Protein AF-A0A2W2CYQ6-F1 (afdb_monomer_lite)

Radius of gyration: 10.65 Å; chains: 1; bounding box: 24×28×20 Å

Structure (mmCIF, N/CA/C/O backbone):
data_AF-A0A2W2CYQ6-F1
#
_entry.id   AF-A0A2W2CYQ6-F1
#
loop_
_atom_site.group_PDB
_atom_site.id
_atom_site.type_symbol
_atom_site.label_atom_id
_atom_site.label_alt_id
_atom_site.label_comp_id
_atom_site.label_asym_id
_atom_site.label_entity_id
_atom_site.label_seq_id
_atom_site.pdbx_PDB_ins_code
_atom_site.Cartn_x
_atom_site.Cartn_y
_atom_site.Cartn_z
_atom_site.occupancy
_atom_site.B_iso_or_equiv
_atom_site.auth_seq_id
_atom_site.auth_comp_id
_atom_site.auth_asym_id
_atom_site.auth_atom_id
_atom_site.pdbx_PDB_model_num
ATOM 1 N N . MET A 1 1 ? -6.722 -8.079 -12.308 1.00 58.22 1 MET A N 1
ATOM 2 C CA . MET A 1 1 ? -6.571 -7.055 -11.254 1.00 58.22 1 MET A CA 1
ATOM 3 C C . MET A 1 1 ? -6.063 -7.795 -10.028 1.00 58.22 1 MET A C 1
ATOM 5 O O . MET A 1 1 ? -6.681 -8.790 -9.680 1.00 58.22 1 MET A O 1
ATOM 9 N N . GLY A 1 2 ? -4.874 -7.457 -9.520 1.00 80.81 2 GLY A N 1
ATOM 10 C CA . GLY A 1 2 ? -4.248 -8.213 -8.422 1.00 80.81 2 GLY A CA 1
ATOM 11 C C . GLY A 1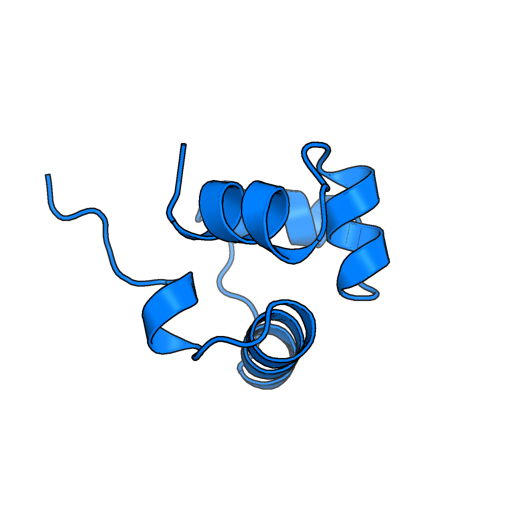 2 ? -4.877 -7.888 -7.065 1.00 80.81 2 GLY A C 1
ATOM 12 O O . GLY A 1 2 ? -5.544 -6.861 -6.949 1.00 80.81 2 GLY A O 1
ATOM 13 N N . VAL A 1 3 ? -4.628 -8.721 -6.048 1.00 87.62 3 VAL A N 1
ATOM 14 C CA . VAL A 1 3 ? -5.148 -8.537 -4.675 1.00 87.62 3 VAL A CA 1
ATOM 15 C C . VAL A 1 3 ? -4.836 -7.134 -4.139 1.00 87.62 3 VAL A C 1
ATOM 17 O O . VAL A 1 3 ? -5.731 -6.431 -3.674 1.00 87.62 3 VAL A O 1
ATOM 20 N N . TYR A 1 4 ? -3.600 -6.663 -4.337 1.00 90.94 4 TYR A N 1
ATOM 21 C CA . TYR A 1 4 ? -3.201 -5.290 -4.015 1.00 90.94 4 TYR A CA 1
ATOM 22 C C . TYR A 1 4 ? -4.106 -4.215 -4.644 1.00 90.94 4 TYR A C 1
ATOM 24 O O . TYR A 1 4 ? -4.487 -3.265 -3.969 1.00 90.94 4 TYR A O 1
ATOM 32 N N . ASP A 1 5 ? -4.447 -4.335 -5.933 1.00 91.25 5 ASP A N 1
ATOM 33 C CA . ASP A 1 5 ? -5.228 -3.305 -6.630 1.00 91.25 5 ASP A CA 1
ATOM 34 C C . ASP A 1 5 ? -6.666 -3.228 -6.098 1.00 91.25 5 ASP A C 1
ATOM 36 O O . ASP A 1 5 ? -7.228 -2.135 -6.035 1.00 91.25 5 ASP A O 1
ATOM 40 N N . ALA A 1 6 ? -7.246 -4.366 -5.699 1.00 92.06 6 ALA A N 1
ATOM 41 C CA . ALA A 1 6 ? -8.550 -4.409 -5.041 1.00 92.06 6 ALA A CA 1
ATOM 42 C C . ALA A 1 6 ? -8.491 -3.729 -3.667 1.00 92.06 6 ALA A C 1
ATOM 44 O O . ALA A 1 6 ? -9.261 -2.808 -3.405 1.00 92.06 6 ALA A O 1
ATOM 45 N N . LEU A 1 7 ? -7.502 -4.082 -2.841 1.00 92.94 7 LEU A N 1
ATOM 46 C CA . LEU A 1 7 ? -7.304 -3.467 -1.526 1.00 92.94 7 LEU A CA 1
ATOM 47 C C . LEU A 1 7 ? -7.062 -1.955 -1.621 1.00 92.94 7 LEU A C 1
ATOM 49 O O . LEU A 1 7 ? -7.649 -1.189 -0.862 1.00 92.94 7 LEU A O 1
ATOM 53 N N . ALA A 1 8 ? -6.241 -1.504 -2.569 1.00 94.56 8 ALA A N 1
ATOM 54 C CA . ALA A 1 8 ? -5.959 -0.086 -2.773 1.00 94.56 8 ALA A CA 1
ATOM 55 C C . ALA A 1 8 ? -7.210 0.708 -3.193 1.00 94.56 8 ALA A C 1
ATOM 57 O O . ALA A 1 8 ? -7.417 1.833 -2.729 1.00 94.56 8 ALA A O 1
ATOM 58 N N . ALA A 1 9 ? -8.065 0.117 -4.031 1.00 95.38 9 ALA A N 1
ATOM 59 C CA . ALA A 1 9 ? -9.331 0.723 -4.421 1.00 95.38 9 ALA A CA 1
ATOM 60 C C . ALA A 1 9 ? -10.332 0.756 -3.252 1.00 95.38 9 ALA A C 1
ATOM 62 O O . ALA A 1 9 ? -10.918 1.801 -2.988 1.00 95.38 9 ALA A O 1
ATOM 63 N N . GLU A 1 10 ? -10.496 -0.351 -2.527 1.00 95.00 10 GLU A N 1
ATOM 64 C CA . GLU A 1 10 ? -11.491 -0.486 -1.455 1.00 95.00 10 GLU A CA 1
ATOM 65 C C . GLU A 1 10 ? -11.124 0.283 -0.182 1.00 95.00 10 GLU A C 1
ATOM 67 O O . GLU A 1 10 ? -11.983 0.902 0.440 1.00 95.00 10 GLU A O 1
ATOM 72 N N . ARG A 1 11 ? -9.851 0.240 0.226 1.00 94.25 11 ARG A N 1
ATOM 73 C CA . ARG A 1 11 ? -9.395 0.775 1.521 1.00 94.25 11 ARG A CA 1
ATOM 74 C C . ARG A 1 11 ? -8.935 2.224 1.443 1.00 94.25 11 ARG A C 1
ATOM 76 O O . ARG A 1 11 ? -9.070 2.951 2.419 1.00 94.25 11 ARG A O 1
ATOM 83 N N . ALA A 1 12 ? -8.397 2.637 0.297 1.00 94.00 12 ALA A N 1
ATOM 84 C CA . ALA A 1 12 ? -7.811 3.965 0.119 1.00 94.00 12 ALA A CA 1
ATOM 85 C C . ALA A 1 12 ? -8.430 4.765 -1.040 1.00 94.00 12 ALA A C 1
ATOM 87 O O . ALA A 1 12 ? -8.073 5.926 -1.232 1.00 94.00 12 ALA A O 1
ATOM 88 N N . GLY A 1 13 ? -9.341 4.179 -1.827 1.00 96.69 13 GLY A N 1
ATOM 89 C CA . GLY A 1 13 ? -9.977 4.866 -2.954 1.00 96.69 13 GLY A CA 1
ATOM 90 C C . GLY A 1 13 ? -9.016 5.203 -4.100 1.00 96.69 13 GLY A C 1
ATOM 91 O O . GLY A 1 13 ? -9.305 6.096 -4.897 1.00 96.69 13 GLY A O 1
ATOM 92 N N . VAL A 1 14 ? -7.858 4.533 -4.194 1.00 96.19 14 VAL A N 1
ATOM 93 C CA . VAL A 1 14 ? -6.823 4.853 -5.190 1.00 96.19 14 VAL A CA 1
ATOM 94 C C . VAL A 1 14 ? -6.723 3.790 -6.280 1.00 96.19 14 VAL A C 1
ATOM 96 O O . VAL A 1 14 ? -6.500 2.612 -6.021 1.00 96.19 14 VAL A O 1
ATOM 99 N N . THR A 1 15 ? -6.826 4.221 -7.539 1.00 95.19 15 THR A N 1
ATOM 100 C CA . THR A 1 15 ? -6.813 3.320 -8.712 1.00 95.19 15 THR A CA 1
ATOM 101 C C . THR A 1 15 ? -5.665 3.590 -9.687 1.00 95.19 15 THR A C 1
ATOM 103 O O . THR A 1 15 ? -5.386 2.786 -10.577 1.00 95.19 15 THR A O 1
ATOM 106 N N . THR A 1 16 ? -4.949 4.708 -9.527 1.00 95.75 16 THR A N 1
ATOM 107 C CA . THR A 1 16 ? -3.827 5.075 -10.403 1.00 95.75 16 THR A C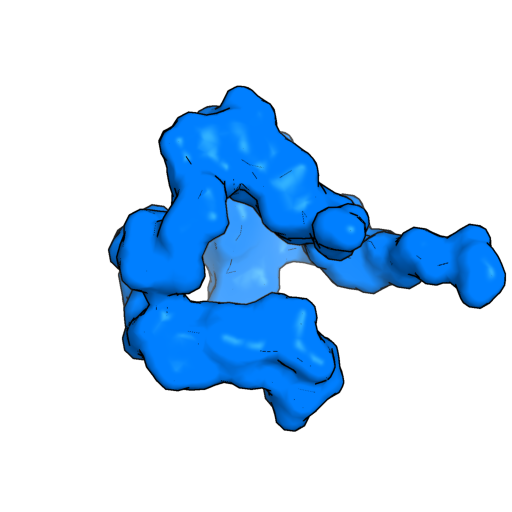A 1
ATOM 108 C C . THR A 1 16 ? -2.485 4.740 -9.761 1.00 95.75 16 THR A C 1
ATOM 110 O O . THR A 1 16 ? -2.302 4.916 -8.559 1.00 95.75 16 THR A O 1
ATOM 113 N N . VAL A 1 17 ? -1.497 4.346 -10.574 1.00 94.94 17 VAL A N 1
ATOM 114 C CA . VAL A 1 17 ? -0.122 4.063 -10.103 1.00 94.94 17 VAL A CA 1
ATOM 115 C C . VAL A 1 17 ? 0.481 5.256 -9.358 1.00 94.94 17 VAL A C 1
ATOM 117 O O . VAL A 1 17 ? 1.241 5.083 -8.413 1.00 94.94 17 VAL A O 1
ATOM 120 N N . VAL A 1 18 ? 0.151 6.481 -9.776 1.00 96.94 18 VAL A N 1
ATOM 121 C CA . VAL A 1 18 ? 0.655 7.702 -9.135 1.00 96.94 18 VAL A CA 1
ATOM 122 C C . VAL A 1 18 ? 0.048 7.881 -7.746 1.00 96.94 18 VAL A C 1
ATOM 124 O O . VAL A 1 18 ? 0.780 8.184 -6.810 1.00 96.94 18 VAL A O 1
ATOM 127 N N . ALA A 1 19 ? -1.265 7.686 -7.600 1.00 97.62 19 ALA A N 1
ATOM 128 C CA . ALA A 1 19 ? -1.934 7.787 -6.306 1.00 97.62 19 ALA A CA 1
ATOM 129 C C . ALA A 1 19 ? -1.479 6.677 -5.346 1.00 97.62 19 ALA A C 1
ATOM 131 O O . ALA A 1 19 ? -1.156 6.963 -4.201 1.00 97.62 19 ALA A O 1
ATOM 132 N N . GLN A 1 20 ? -1.339 5.446 -5.841 1.00 96.69 20 GLN A N 1
ATOM 133 C CA . GLN A 1 20 ? -0.782 4.310 -5.098 1.00 96.69 20 GLN A CA 1
ATOM 134 C C . GLN A 1 20 ? 0.660 4.571 -4.624 1.00 96.69 20 GLN A C 1
ATOM 136 O O . GLN A 1 20 ? 1.007 4.325 -3.474 1.00 96.69 20 GLN A O 1
ATOM 141 N N . ALA A 1 21 ? 1.508 5.135 -5.489 1.00 97.19 21 ALA A N 1
ATOM 142 C CA . ALA A 1 21 ? 2.877 5.488 -5.121 1.00 97.19 21 ALA A CA 1
ATOM 143 C C . ALA A 1 21 ? 2.924 6.583 -4.040 1.00 97.19 21 ALA A C 1
ATOM 145 O O . ALA A 1 21 ? 3.723 6.493 -3.108 1.00 97.19 21 ALA A O 1
ATOM 146 N N . LYS A 1 22 ? 2.045 7.591 -4.146 1.00 97.75 22 LYS A N 1
ATOM 147 C CA . LYS A 1 22 ? 1.893 8.647 -3.134 1.00 97.75 22 LYS A CA 1
ATOM 148 C C . LYS A 1 22 ? 1.407 8.091 -1.798 1.00 97.75 22 LYS A C 1
ATOM 150 O O . LYS A 1 22 ? 1.970 8.481 -0.783 1.00 97.75 22 LYS A O 1
ATOM 155 N N . LEU A 1 23 ? 0.431 7.178 -1.813 1.00 97.31 23 LEU A N 1
ATOM 156 C CA . LEU A 1 23 ? -0.098 6.517 -0.616 1.00 97.31 23 LEU A CA 1
ATOM 157 C C . LEU A 1 23 ? 1.032 5.903 0.220 1.00 97.31 23 LEU A C 1
ATOM 159 O O . LEU A 1 23 ? 1.115 6.160 1.410 1.00 97.31 23 LEU A O 1
ATOM 163 N N . HIS A 1 24 ? 1.950 5.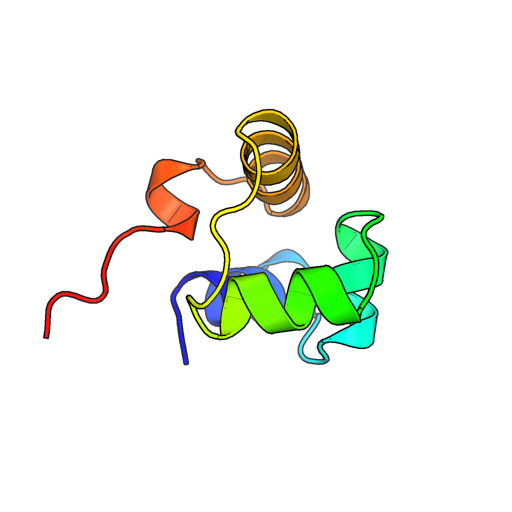183 -0.428 1.00 95.94 24 HIS A N 1
ATOM 164 C CA . HIS A 1 24 ? 3.035 4.469 0.256 1.00 95.94 24 HIS A CA 1
ATOM 165 C C . HIS A 1 24 ? 4.335 5.275 0.410 1.00 95.94 24 HIS A C 1
ATOM 167 O O . HIS A 1 24 ? 5.330 4.788 0.962 1.00 95.94 24 HIS A O 1
ATOM 173 N N . GLY A 1 25 ? 4.371 6.504 -0.113 1.00 96.44 25 GLY A N 1
ATOM 174 C CA . GLY A 1 25 ? 5.573 7.336 -0.122 1.00 96.44 25 GLY A CA 1
ATOM 175 C C . GLY A 1 25 ? 6.737 6.713 -0.904 1.00 96.44 25 GLY A C 1
ATOM 176 O O . GLY A 1 25 ? 7.882 6.785 -0.458 1.00 96.44 25 GLY A O 1
ATOM 177 N N . ILE A 1 26 ? 6.459 6.077 -2.048 1.00 94.75 26 ILE A N 1
ATOM 178 C CA . ILE A 1 26 ? 7.478 5.485 -2.931 1.00 94.75 26 ILE A CA 1
ATOM 179 C C . ILE A 1 26 ? 7.468 6.127 -4.321 1.00 94.75 26 ILE A C 1
ATOM 181 O O . ILE A 1 26 ? 6.514 6.782 -4.734 1.00 94.75 26 ILE A O 1
ATOM 185 N N . ASN A 1 27 ? 8.540 5.925 -5.090 1.00 95.69 27 ASN A N 1
ATOM 186 C CA . ASN A 1 27 ? 8.602 6.395 -6.473 1.00 95.69 27 ASN A CA 1
ATOM 187 C C . ASN A 1 27 ? 7.574 5.650 -7.353 1.00 95.69 27 ASN A C 1
ATOM 189 O O . ASN A 1 27 ? 7.435 4.428 -7.265 1.00 95.69 27 ASN A O 1
ATOM 193 N N . ARG A 1 28 ? 6.916 6.367 -8.275 1.00 96.38 28 ARG A N 1
ATOM 194 C CA . ARG A 1 28 ? 6.003 5.800 -9.286 1.00 96.38 28 ARG A CA 1
ATOM 195 C C . ARG A 1 28 ? 6.608 4.609 -10.040 1.00 96.38 28 ARG A C 1
ATOM 197 O O . ARG A 1 28 ? 5.908 3.630 -10.283 1.00 96.38 28 ARG A O 1
ATOM 204 N N . GLN A 1 29 ? 7.883 4.681 -10.425 1.00 95.06 29 GLN A N 1
ATOM 205 C CA . GLN A 1 29 ? 8.569 3.590 -11.121 1.00 95.06 29 GLN A CA 1
ATOM 206 C C . GLN A 1 29 ? 8.699 2.344 -10.239 1.00 95.06 29 GLN A C 1
ATOM 208 O O . GLN A 1 29 ? 8.509 1.235 -10.733 1.00 95.06 29 GLN A O 1
ATOM 213 N N . HIS A 1 30 ? 8.974 2.514 -8.941 1.00 93.56 30 HIS A N 1
ATOM 214 C CA . HIS A 1 30 ? 9.009 1.399 -7.993 1.00 93.56 30 HIS A CA 1
ATOM 215 C C . HIS A 1 30 ? 7.624 0.770 -7.858 1.00 93.56 30 HIS A C 1
ATOM 217 O O . HIS A 1 30 ? 7.498 -0.433 -8.053 1.00 93.56 30 HIS A O 1
ATOM 223 N N . MET A 1 31 ? 6.578 1.578 -7.657 1.00 94.94 31 MET A N 1
ATOM 224 C CA . MET A 1 31 ? 5.194 1.090 -7.592 1.00 94.94 31 MET A CA 1
ATOM 225 C C . MET A 1 31 ? 4.803 0.300 -8.848 1.00 94.94 31 MET A C 1
ATOM 227 O O . MET A 1 31 ? 4.228 -0.782 -8.761 1.00 94.94 31 MET A O 1
ATOM 231 N N . PHE A 1 32 ? 5.166 0.805 -10.030 1.00 93.31 32 PHE A N 1
ATOM 232 C CA . PHE A 1 32 ? 4.917 0.114 -11.294 1.00 93.31 32 PHE A CA 1
ATOM 233 C C . PHE A 1 32 ? 5.638 -1.243 -11.382 1.00 93.31 32 PHE A C 1
ATOM 235 O O . PHE A 1 32 ? 5.059 -2.230 -11.840 1.00 93.31 32 PHE A O 1
ATOM 242 N N . ARG A 1 33 ? 6.895 -1.325 -10.927 1.00 91.50 33 ARG A N 1
ATOM 243 C CA . ARG A 1 33 ? 7.658 -2.585 -10.908 1.00 91.50 33 ARG A CA 1
ATOM 244 C C . ARG A 1 33 ? 7.111 -3.591 -9.890 1.00 91.50 33 ARG A C 1
ATOM 246 O O . ARG A 1 33 ? 7.042 -4.768 -10.231 1.00 91.50 33 ARG A O 1
ATOM 253 N N . ILE A 1 34 ? 6.664 -3.131 -8.716 1.00 90.25 34 ILE A N 1
ATOM 254 C CA . ILE A 1 34 ? 5.964 -3.972 -7.726 1.00 90.25 34 ILE A CA 1
ATOM 255 C C . ILE A 1 34 ? 4.701 -4.563 -8.360 1.00 90.25 34 ILE A C 1
ATOM 257 O O . ILE A 1 34 ? 4.537 -5.777 -8.398 1.00 90.25 34 ILE A O 1
ATOM 261 N N . ARG A 1 35 ? 3.835 -3.717 -8.938 1.00 87.88 35 ARG A N 1
ATOM 262 C CA . ARG A 1 35 ? 2.562 -4.158 -9.538 1.00 87.88 35 ARG A CA 1
ATOM 263 C C . ARG A 1 35 ? 2.722 -5.112 -10.712 1.00 87.88 35 ARG A C 1
ATOM 265 O O . ARG A 1 35 ? 1.857 -5.946 -10.942 1.00 87.88 35 ARG A O 1
ATOM 272 N N . SER A 1 36 ? 3.800 -4.970 -11.474 1.00 87.38 36 SER A N 1
ATOM 273 C CA . SER A 1 36 ? 4.090 -5.862 -12.600 1.00 87.38 36 SER A CA 1
ATOM 274 C C . SER A 1 36 ? 4.788 -7.159 -12.182 1.00 87.38 36 SER A C 1
ATOM 276 O O . SER A 1 36 ? 5.128 -7.953 -13.054 1.00 87.38 36 SER A O 1
ATOM 278 N N . GLY A 1 37 ? 5.047 -7.369 -10.884 1.00 84.94 37 GLY A N 1
ATOM 279 C CA . GLY A 1 37 ? 5.760 -8.544 -10.374 1.00 84.94 37 GLY A CA 1
ATOM 280 C C . GLY A 1 37 ? 7.240 -8.598 -10.769 1.00 84.94 37 GLY A C 1
ATOM 281 O O . GLY A 1 37 ? 7.917 -9.584 -10.497 1.00 84.94 37 GLY A O 1
ATOM 282 N N . LYS A 1 38 ? 7.766 -7.544 -11.406 1.00 84.00 38 LYS A N 1
ATOM 283 C CA . LYS A 1 38 ? 9.157 -7.467 -11.886 1.00 84.00 38 LYS A CA 1
ATOM 284 C C . LYS A 1 38 ? 10.146 -7.094 -10.787 1.00 84.00 38 LYS A C 1
ATOM 286 O O . LYS A 1 38 ? 11.352 -7.126 -11.013 1.00 84.00 38 LYS A O 1
ATOM 291 N N . TRP A 1 39 ? 9.648 -6.675 -9.628 1.00 83.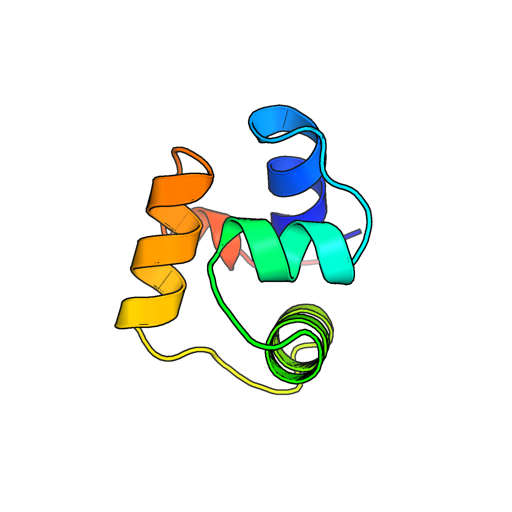50 39 TRP A N 1
ATOM 292 C CA . TRP A 1 39 ? 10.468 -6.326 -8.482 1.00 83.50 39 TRP A CA 1
ATOM 293 C C . TRP A 1 39 ? 9.729 -6.651 -7.191 1.00 83.50 39 TRP A C 1
ATOM 295 O O . TRP A 1 39 ? 8.579 -6.251 -7.013 1.00 83.50 39 TRP A O 1
ATOM 305 N N . GLN A 1 40 ? 10.413 -7.353 -6.294 1.00 84.19 40 GLN A N 1
ATOM 306 C CA . GLN A 1 40 ? 9.927 -7.583 -4.943 1.00 84.19 40 GLN A CA 1
ATOM 307 C C . GLN A 1 40 ? 10.347 -6.396 -4.068 1.00 84.19 40 GLN A C 1
ATOM 309 O O . GLN A 1 40 ? 11.535 -6.058 -4.044 1.00 84.19 40 GLN A O 1
ATOM 314 N N . PRO A 1 41 ? 9.406 -5.734 -3.375 1.00 88.19 41 PRO A N 1
ATOM 315 C CA . PRO A 1 41 ? 9.753 -4.679 -2.437 1.00 88.19 41 PRO A CA 1
ATOM 316 C C . PRO A 1 41 ? 10.572 -5.241 -1.271 1.00 88.19 41 PRO A C 1
ATOM 318 O O . PRO A 1 41 ? 10.465 -6.416 -0.925 1.00 88.19 41 PRO A O 1
ATOM 321 N N . SER A 1 42 ? 11.366 -4.388 -0.620 1.00 92.56 42 SER A N 1
ATOM 322 C CA . SER A 1 42 ? 11.960 -4.762 0.664 1.00 92.56 42 SER A CA 1
ATOM 323 C C . SER A 1 42 ? 10.866 -5.015 1.705 1.00 92.56 42 SER A C 1
ATOM 325 O O . SER A 1 42 ? 9.773 -4.446 1.617 1.00 92.56 42 SER A O 1
ATOM 327 N N . LEU A 1 43 ? 11.175 -5.807 2.737 1.00 92.12 43 LEU A N 1
ATOM 328 C CA . LEU A 1 43 ? 10.233 -6.090 3.824 1.00 92.12 43 LEU A CA 1
ATOM 329 C C . LEU A 1 43 ? 9.687 -4.804 4.464 1.00 92.12 43 LEU A C 1
ATOM 331 O O . LEU A 1 43 ? 8.495 -4.703 4.724 1.00 92.12 43 LEU A O 1
ATOM 335 N N . THR A 1 44 ? 10.525 -3.781 4.652 1.00 94.69 44 THR A N 1
ATOM 336 C CA . THR A 1 44 ? 10.095 -2.479 5.185 1.00 94.69 44 THR A CA 1
ATOM 337 C C . THR A 1 44 ? 9.039 -1.806 4.307 1.00 94.69 44 THR A C 1
ATOM 339 O O . THR A 1 44 ? 8.074 -1.249 4.826 1.00 94.69 44 THR A O 1
ATOM 342 N N . VAL A 1 45 ? 9.199 -1.857 2.980 1.00 94.69 45 VAL A N 1
ATOM 343 C CA . VAL A 1 45 ? 8.215 -1.297 2.042 1.00 94.69 45 VAL A CA 1
ATOM 344 C C . VAL A 1 45 ? 6.931 -2.122 2.070 1.00 94.69 45 VAL A C 1
ATOM 346 O O . VAL A 1 45 ? 5.854 -1.543 2.152 1.00 94.69 45 VAL A O 1
ATOM 349 N N . ALA A 1 46 ? 7.033 -3.451 2.076 1.00 93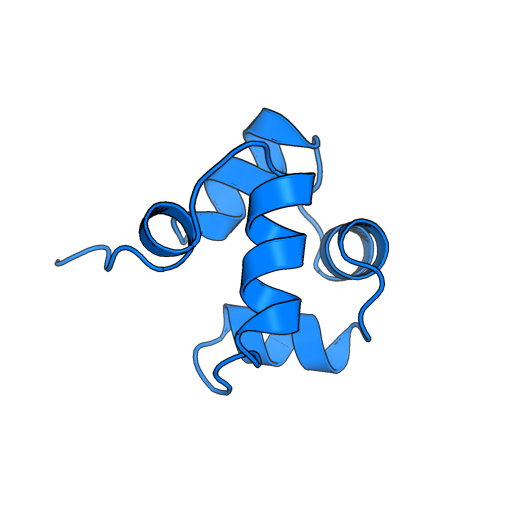.62 46 ALA A N 1
ATOM 350 C CA . ALA A 1 46 ? 5.878 -4.340 2.177 1.00 93.62 46 ALA A CA 1
ATOM 351 C C . ALA A 1 46 ? 5.065 -4.098 3.462 1.00 93.62 46 ALA A C 1
ATOM 353 O O . ALA A 1 46 ? 3.849 -3.936 3.402 1.00 93.62 46 ALA A O 1
ATOM 354 N N . MET A 1 47 ? 5.737 -3.995 4.611 1.00 95.62 47 MET A N 1
ATOM 355 C CA . MET A 1 47 ? 5.110 -3.703 5.906 1.00 95.62 47 MET A CA 1
ATOM 356 C C . MET A 1 47 ? 4.406 -2.345 5.908 1.00 95.62 47 MET A C 1
ATOM 358 O O . MET A 1 47 ? 3.295 -2.233 6.419 1.00 95.62 47 MET A O 1
ATOM 362 N N . ARG A 1 48 ? 5.017 -1.318 5.302 1.00 95.94 48 ARG A N 1
ATOM 363 C CA . ARG A 1 48 ? 4.371 -0.010 5.142 1.00 95.94 48 ARG A CA 1
ATOM 364 C C . ARG A 1 48 ? 3.111 -0.114 4.288 1.00 95.94 48 ARG A C 1
ATOM 366 O O . ARG A 1 48 ? 2.066 0.360 4.707 1.00 95.94 48 ARG A O 1
ATOM 373 N N . MET A 1 49 ? 3.199 -0.762 3.128 1.00 95.31 49 MET A N 1
ATOM 374 C CA . MET A 1 49 ? 2.043 -0.951 2.248 1.00 95.31 49 MET A CA 1
ATOM 375 C C . MET A 1 49 ? 0.895 -1.666 2.967 1.00 95.31 49 MET A C 1
ATOM 377 O O . MET A 1 49 ? -0.265 -1.315 2.767 1.00 95.31 49 MET A O 1
ATOM 381 N N . ALA A 1 50 ? 1.221 -2.644 3.815 1.00 95.06 50 ALA A N 1
ATOM 382 C CA . ALA A 1 50 ? 0.241 -3.390 4.590 1.00 95.06 50 ALA A CA 1
ATOM 383 C C . ALA A 1 50 ? -0.419 -2.496 5.650 1.00 95.06 50 ALA A C 1
ATOM 385 O O . ALA A 1 50 ? -1.644 -2.476 5.757 1.00 95.06 50 ALA A O 1
ATOM 386 N N . ALA A 1 51 ? 0.375 -1.692 6.361 1.00 96.62 51 ALA A N 1
ATOM 387 C CA . ALA A 1 51 ? -0.123 -0.724 7.333 1.00 96.62 51 ALA A CA 1
ATOM 388 C C . ALA A 1 51 ? -1.029 0.341 6.689 1.00 96.62 51 ALA A C 1
ATOM 390 O O . ALA A 1 51 ? -2.129 0.575 7.184 1.00 96.62 51 ALA A O 1
ATOM 391 N N . ASP A 1 52 ? -0.617 0.923 5.558 1.00 97.00 52 ASP A N 1
ATOM 392 C CA . ASP A 1 52 ? -1.383 1.958 4.844 1.00 97.00 52 ASP A CA 1
ATOM 393 C C . ASP A 1 52 ? -2.748 1.449 4.350 1.00 97.00 52 ASP A C 1
ATOM 395 O O . ASP A 1 52 ? -3.689 2.225 4.201 1.00 97.00 52 ASP A O 1
ATOM 399 N N . LEU A 1 53 ? -2.857 0.143 4.082 1.00 95.31 53 LEU A N 1
ATOM 400 C CA . LEU A 1 53 ? -4.082 -0.507 3.609 1.00 95.31 53 LEU A CA 1
ATOM 401 C C . LEU A 1 53 ? -4.844 -1.248 4.718 1.00 95.31 53 LEU A C 1
ATOM 403 O O . LEU A 1 53 ? -5.885 -1.843 4.439 1.00 95.31 53 LEU A O 1
ATOM 407 N N . GLY A 1 54 ? -4.350 -1.222 5.961 1.00 95.00 54 GLY A N 1
ATOM 408 C CA . GLY A 1 54 ? -4.965 -1.917 7.093 1.00 95.00 54 GLY A CA 1
ATOM 409 C C . GLY A 1 54 ? -5.047 -3.435 6.899 1.00 95.00 54 GLY A C 1
ATOM 410 O O . GLY A 1 54 ? -6.084 -4.038 7.169 1.00 95.00 54 GLY A O 1
ATOM 411 N N . THR A 1 55 ? -3.983 -4.047 6.382 1.00 93.75 55 THR A N 1
ATOM 412 C CA . THR A 1 55 ? -3.912 -5.477 6.048 1.00 93.75 55 THR A CA 1
ATOM 413 C C . THR A 1 55 ? -2.573 -6.095 6.480 1.00 93.75 55 THR A C 1
ATOM 415 O O . THR A 1 55 ? -1.783 -5.451 7.170 1.00 93.75 55 THR A O 1
ATOM 418 N N . THR A 1 56 ? -2.307 -7.350 6.110 1.00 93.69 56 THR A N 1
ATOM 419 C CA . THR A 1 56 ? -1.029 -8.041 6.348 1.00 93.69 56 THR A CA 1
ATOM 420 C C . THR A 1 56 ? -0.186 -8.099 5.077 1.00 93.69 56 THR A C 1
ATOM 422 O O . THR A 1 56 ? -0.702 -8.003 3.965 1.00 93.69 56 THR A O 1
ATOM 425 N N . VAL A 1 57 ? 1.130 -8.275 5.227 1.00 90.88 57 VAL A N 1
ATOM 426 C CA . VAL A 1 57 ? 2.024 -8.477 4.075 1.00 90.88 57 VAL A CA 1
ATOM 427 C C . VAL A 1 57 ? 1.593 -9.702 3.266 1.00 90.88 57 VAL A C 1
ATOM 429 O O . VAL A 1 57 ? 1.533 -9.617 2.044 1.00 90.88 57 VAL A O 1
ATOM 432 N N . ASP A 1 58 ? 1.214 -10.793 3.932 1.00 88.50 58 ASP A N 1
ATOM 433 C CA . ASP A 1 58 ? 0.744 -12.008 3.262 1.00 88.50 58 ASP A CA 1
ATOM 434 C C . ASP A 1 58 ? -0.490 -11.734 2.394 1.00 88.50 58 ASP A C 1
ATOM 436 O O . ASP A 1 58 ? -0.510 -12.115 1.231 1.00 88.50 58 ASP A O 1
ATOM 440 N N . ALA A 1 59 ? -1.462 -10.965 2.893 1.00 86.94 59 ALA A N 1
ATOM 441 C C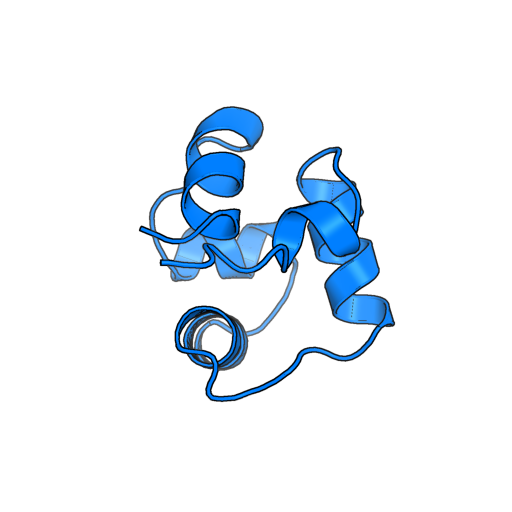A . ALA A 1 59 ? -2.660 -10.610 2.135 1.00 86.94 59 ALA A CA 1
ATOM 442 C C . ALA A 1 59 ? -2.378 -9.691 0.929 1.00 86.94 59 ALA A C 1
ATOM 444 O O . ALA A 1 59 ? -3.130 -9.699 -0.040 1.00 86.94 59 ALA A O 1
ATOM 445 N N . LEU A 1 60 ? -1.299 -8.897 0.939 1.00 85.25 60 LEU A N 1
ATOM 446 C CA . LEU A 1 60 ? -0.924 -8.077 -0.225 1.00 85.25 60 LEU A CA 1
ATOM 447 C C . LEU A 1 60 ? -0.374 -8.906 -1.387 1.00 85.25 60 LEU A C 1
ATOM 449 O O . LEU A 1 60 ? -0.535 -8.519 -2.550 1.00 85.25 60 LEU A O 1
ATOM 453 N N . PHE A 1 61 ? 0.330 -9.990 -1.059 1.00 76.06 61 PHE A N 1
ATOM 454 C CA . PHE A 1 61 ? 1.088 -10.811 -2.004 1.00 76.06 61 PHE A CA 1
ATOM 455 C C . PHE A 1 61 ? 0.541 -12.231 -2.139 1.00 76.06 61 PHE A C 1
ATOM 457 O O . PHE A 1 61 ? 1.153 -13.036 -2.845 1.00 76.06 61 PHE A O 1
ATOM 464 N N . GLU A 1 62 ? -0.598 -12.526 -1.507 1.00 71.31 62 GLU A N 1
ATOM 465 C CA . GLU A 1 62 ? -1.328 -13.771 -1.686 1.00 71.31 62 GLU A CA 1
ATOM 466 C C . GLU A 1 62 ? -1.514 -13.982 -3.186 1.00 71.31 62 GLU A C 1
ATOM 468 O O . GLU A 1 62 ? -2.079 -13.147 -3.910 1.00 71.31 62 GLU A O 1
ATOM 473 N N . ARG A 1 63 ? -0.915 -15.066 -3.685 1.00 52.47 63 ARG A N 1
ATOM 474 C CA . ARG A 1 63 ? -1.036 -15.424 -5.088 1.00 52.47 63 ARG A CA 1
ATOM 475 C C . ARG A 1 63 ? -2.518 -15.623 -5.361 1.00 52.47 63 ARG A C 1
ATOM 477 O O . ARG A 1 63 ? -3.187 -16.399 -4.687 1.00 52.47 63 ARG A O 1
ATOM 484 N N . VAL A 1 64 ? -3.016 -14.956 -6.399 1.00 48.31 64 VAL A N 1
ATOM 485 C CA . VAL A 1 64 ? -4.197 -15.451 -7.102 1.00 48.31 64 VAL A CA 1
ATOM 486 C C . VAL A 1 64 ? -3.733 -16.741 -7.774 1.00 48.31 64 VAL A C 1
ATOM 488 O O . VAL A 1 64 ? -3.280 -16.704 -8.915 1.00 48.31 64 VAL A O 1
ATOM 491 N N . ASP A 1 65 ? -3.725 -17.848 -7.032 1.00 35.34 65 ASP A N 1
ATOM 492 C CA . ASP A 1 65 ? -3.498 -19.174 -7.590 1.00 35.34 65 ASP A CA 1
ATOM 493 C C . ASP A 1 65 ? -4.672 -19.454 -8.538 1.00 35.34 65 ASP A C 1
ATOM 495 O O . ASP A 1 65 ? -5.798 -19.747 -8.128 1.00 35.34 65 ASP A O 1
ATOM 499 N N . ARG A 1 66 ? -4.413 -19.254 -9.829 1.00 37.12 66 ARG A N 1
ATOM 500 C CA . ARG A 1 66 ? -5.229 -19.705 -10.951 1.00 37.12 66 ARG A CA 1
ATOM 501 C C . ARG A 1 66 ? -4.331 -20.403 -11.949 1.00 37.12 66 ARG A C 1
ATOM 503 O O . ARG A 1 66 ? -3.248 -19.845 -12.236 1.00 37.12 66 ARG A O 1
#

pLDDT: mean 88.79, std 13.42, range [35.34, 97.75]

Organism: NCBI:txid2070366

Sequence (66 aa):
MGVYDALAAERAGVTTVVAQAKLHGINRQHMFRIRSGKWQPSLTVAMRMAADLGTTVDALFERVDR

Foldseek 3Di:
DALLQVLCCPQPVDNDLVVLCVLLVHDSVVSVCVVVVVDDDDPVSLCSSQVSSVHHSCSNPVDPPD

InterPro domains:
  IPR010982 Lambda repressor-like, DNA-binding domain superfamily [G3DSA:1.10.260.40] (15-64)
  IPR010982 Lambda repressor-like, DNA-binding domain superfamily [SSF47413] (12-65)

Secondary structure (DSSP, 8-state):
--HHHHHHHHHH---SHHHHHHHTT--HHHHHHHHTTSSPPPHHHHHHHHHHTTS-HHHHH-----